Protein AF-A0AAV4FXN5-F1 (afdb_monomer_lite)

InterPro domains:
  IPR052728 Oxygen and lipid transport regulator [PTHR11161] (2-102)

Sequence (116 aa):
MLVIVLILGLQQYCGEGPQWASVQPHDKTKCEKYWWTNLLYINNLVSIDKMCLGQAWYMGADMQFYVISPLMIIPFYFKPLYGLASCSVLLVTHVVATGILSVHNKWRPSPVLAED

pLDDT: mean 80.46, std 12.28, range [38.59, 96.62]

Foldseek 3Di:
DVVLCCCLPCLVPDDDDPCSCVVHQVPPPLCVVCVVCLVVLNLLPPDCPSRSDVVSVVVSVVVVVVVCCCQLVVLCVVPVVRSVVSVVVVVVCVVVVVVVCCVVVVDDPDPVVVPD

Radius of gyration: 18.98 Å; chains: 1; bounding box: 43×34×44 Å

Structure (mmCIF, N/CA/C/O backbone):
data_AF-A0AAV4FXN5-F1
#
_entry.id   AF-A0AAV4FXN5-F1
#
loop_
_atom_site.group_PDB
_atom_site.id
_atom_site.type_symbol
_atom_site.label_atom_id
_atom_site.label_alt_id
_atom_site.label_comp_id
_atom_site.label_asym_id
_atom_site.label_entity_id
_atom_site.label_seq_id
_atom_site.pdbx_PDB_ins_code
_atom_site.Cartn_x
_atom_site.Cartn_y
_atom_site.Cartn_z
_atom_site.occupancy
_atom_site.B_iso_or_equiv
_atom_site.auth_seq_id
_atom_site.auth_comp_id
_atom_site.auth_asym_id
_atom_site.aut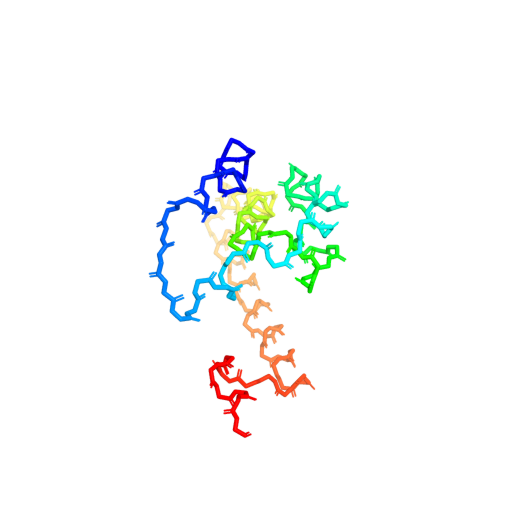h_atom_id
_atom_site.pdbx_PDB_model_num
ATOM 1 N N . MET A 1 1 ? 14.832 7.046 -0.741 1.00 60.16 1 MET A N 1
ATOM 2 C CA . MET A 1 1 ? 15.526 7.912 -1.726 1.00 60.16 1 MET A CA 1
ATOM 3 C C . MET A 1 1 ? 16.997 7.569 -1.859 1.00 60.16 1 MET A C 1
ATOM 5 O O . MET A 1 1 ? 17.383 7.148 -2.938 1.00 60.16 1 MET A O 1
ATOM 9 N N . LEU A 1 2 ? 17.783 7.645 -0.778 1.00 72.38 2 LEU A N 1
ATOM 10 C CA . LEU A 1 2 ? 19.201 7.257 -0.795 1.00 72.38 2 LEU A CA 1
ATOM 11 C C . LEU A 1 2 ? 19.377 5.822 -1.316 1.00 72.38 2 LEU A C 1
ATOM 13 O O . LEU A 1 2 ? 20.109 5.610 -2.268 1.00 72.38 2 LEU A O 1
ATOM 17 N N . VAL A 1 3 ? 18.572 4.882 -0.814 1.00 76.38 3 VAL A N 1
ATOM 18 C CA . VAL A 1 3 ? 18.542 3.482 -1.271 1.00 76.38 3 VAL A CA 1
ATOM 19 C C . VAL A 1 3 ? 18.220 3.334 -2.766 1.00 76.38 3 VAL A C 1
ATOM 21 O O . VAL A 1 3 ? 18.832 2.510 -3.423 1.00 76.38 3 VAL A O 1
ATOM 24 N N . ILE A 1 4 ? 17.323 4.145 -3.342 1.00 74.44 4 ILE A N 1
ATOM 25 C CA . ILE A 1 4 ? 16.974 4.050 -4.776 1.00 74.44 4 ILE A CA 1
ATOM 26 C C . ILE A 1 4 ? 18.163 4.480 -5.638 1.00 74.44 4 ILE A C 1
ATOM 28 O O . ILE A 1 4 ? 18.513 3.791 -6.588 1.00 74.44 4 ILE A O 1
ATOM 32 N N . VAL A 1 5 ? 18.812 5.591 -5.282 1.00 74.12 5 VAL A N 1
ATOM 33 C CA . VAL A 1 5 ? 20.007 6.083 -5.985 1.00 74.12 5 VAL A CA 1
ATOM 34 C C . VAL A 1 5 ? 21.155 5.081 -5.861 1.00 74.12 5 VAL A C 1
ATOM 36 O O . VAL A 1 5 ? 21.833 4.789 -6.842 1.00 74.12 5 VAL A O 1
ATOM 39 N N . LEU A 1 6 ? 21.332 4.516 -4.666 1.00 75.56 6 LEU A N 1
ATOM 40 C CA . LEU A 1 6 ? 22.364 3.528 -4.374 1.00 75.56 6 LEU A CA 1
ATOM 41 C C . LEU A 1 6 ? 22.126 2.243 -5.174 1.00 75.56 6 LEU A C 1
ATOM 43 O O . LEU A 1 6 ? 23.052 1.746 -5.796 1.00 75.56 6 LEU A O 1
ATOM 47 N N . ILE A 1 7 ? 20.885 1.761 -5.249 1.00 75.19 7 ILE A N 1
ATOM 48 C CA . ILE A 1 7 ? 20.520 0.581 -6.036 1.00 75.19 7 ILE A CA 1
ATOM 49 C C . ILE A 1 7 ? 20.708 0.844 -7.537 1.00 75.19 7 ILE A C 1
ATOM 51 O O . ILE A 1 7 ? 21.419 0.094 -8.193 1.00 75.19 7 ILE A O 1
ATOM 55 N N . LEU A 1 8 ? 20.176 1.934 -8.099 1.00 73.56 8 LEU A N 1
ATOM 56 C CA . LEU A 1 8 ? 20.350 2.234 -9.530 1.00 73.56 8 LEU A CA 1
ATOM 57 C C . LEU A 1 8 ? 21.828 2.417 -9.922 1.00 73.56 8 LEU A C 1
ATOM 59 O O . LEU A 1 8 ? 22.233 2.033 -11.023 1.00 73.56 8 LEU A O 1
ATOM 63 N N . GLY A 1 9 ? 22.630 3.001 -9.028 1.00 75.94 9 GLY A N 1
ATOM 64 C CA . GLY A 1 9 ? 24.048 3.271 -9.251 1.00 75.94 9 GLY A CA 1
ATOM 65 C C . GLY A 1 9 ? 24.961 2.061 -9.043 1.00 75.94 9 GLY A C 1
ATOM 66 O O . GLY A 1 9 ? 25.832 1.824 -9.872 1.00 75.94 9 GLY A O 1
ATOM 67 N N . LEU A 1 10 ? 24.773 1.289 -7.968 1.00 77.38 10 LEU A N 1
ATOM 68 C CA . LEU A 1 10 ? 25.661 0.177 -7.591 1.00 77.38 10 LEU A CA 1
ATOM 69 C C . LEU A 1 10 ? 25.208 -1.182 -8.115 1.00 77.38 10 LEU A C 1
ATOM 71 O O . LEU A 1 10 ? 26.053 -2.042 -8.342 1.00 77.38 10 LEU A O 1
ATOM 75 N N . GLN A 1 11 ? 23.914 -1.396 -8.368 1.00 73.56 11 GLN A N 1
ATOM 76 C CA . GLN A 1 11 ? 23.420 -2.708 -8.800 1.00 73.56 11 GLN A CA 1
ATOM 77 C C . GLN A 1 11 ? 23.975 -3.128 -10.166 1.00 73.56 11 GLN A C 1
ATOM 79 O O . GLN A 1 11 ? 24.034 -4.305 -10.462 1.00 73.56 11 GLN A O 1
ATOM 84 N N . GLN A 1 12 ? 24.448 -2.205 -10.999 1.00 71.31 12 GLN A N 1
ATOM 85 C CA . GLN A 1 12 ? 25.136 -2.552 -12.248 1.00 71.31 12 GLN A CA 1
ATOM 86 C C . GLN A 1 12 ? 26.555 -3.124 -12.032 1.00 71.31 12 GLN A C 1
ATOM 88 O O . GLN A 1 12 ? 27.082 -3.770 -12.932 1.00 71.31 12 GLN A O 1
ATOM 93 N N . TYR A 1 13 ? 27.140 -2.953 -10.839 1.00 76.06 13 TYR A N 1
ATOM 94 C CA . TYR A 1 13 ? 28.500 -3.391 -10.489 1.00 76.06 13 TYR A CA 1
ATOM 95 C C . TYR A 1 13 ? 28.547 -4.548 -9.473 1.00 76.06 13 TYR A C 1
ATOM 97 O O . TYR A 1 13 ? 29.613 -5.104 -9.234 1.00 76.06 13 TYR A O 1
ATOM 105 N N . CYS A 1 14 ? 27.422 -4.908 -8.845 1.00 75.06 14 CYS A N 1
ATOM 106 C CA . CYS A 1 14 ? 27.394 -5.814 -7.686 1.00 75.06 14 CYS A CA 1
ATOM 107 C C . CYS A 1 14 ? 27.094 -7.294 -7.993 1.00 75.06 14 CYS A C 1
ATOM 109 O O . CYS A 1 14 ? 26.739 -8.030 -7.074 1.00 75.06 14 CYS A O 1
ATOM 111 N N . GLY A 1 15 ? 27.223 -7.766 -9.234 1.00 73.38 15 GLY A N 1
ATOM 112 C CA . GLY A 1 15 ? 26.909 -9.165 -9.525 1.00 73.38 15 GLY A CA 1
ATOM 113 C C . GLY A 1 15 ? 27.182 -9.606 -10.953 1.00 73.38 15 GLY A C 1
ATOM 114 O O . GLY A 1 15 ? 27.261 -8.800 -11.876 1.00 73.38 15 GLY A O 1
ATOM 115 N N . GLU A 1 16 ? 27.309 -10.919 -11.107 1.00 74.31 16 GLU A N 1
ATOM 116 C CA . GLU A 1 16 ? 27.455 -11.627 -12.374 1.00 74.31 16 GLU A CA 1
ATOM 117 C C . GLU A 1 16 ? 26.604 -12.901 -12.278 1.00 74.31 16 GLU A C 1
ATOM 119 O O . GLU A 1 16 ? 26.650 -13.616 -11.276 1.00 74.31 16 GLU A O 1
ATOM 124 N N . GLY A 1 17 ? 25.766 -13.174 -13.279 1.00 81.12 17 GLY A N 1
ATOM 125 C CA . GLY A 1 17 ? 24.903 -14.355 -13.280 1.00 81.12 17 GLY A CA 1
ATOM 126 C C . GLY A 1 17 ? 23.911 -14.383 -14.447 1.00 81.12 17 GLY A C 1
ATOM 127 O O . GLY A 1 17 ? 23.620 -13.341 -15.032 1.00 81.12 17 GLY A O 1
ATOM 128 N N . PRO A 1 18 ? 23.346 -15.555 -14.785 1.00 80.75 18 PRO A N 1
ATOM 129 C CA . PRO A 1 18 ? 22.441 -15.713 -15.930 1.00 80.75 18 PRO A CA 1
ATOM 130 C C . PRO A 1 18 ? 21.119 -14.942 -15.776 1.00 80.75 18 PRO A C 1
ATOM 132 O O . PRO A 1 18 ? 20.547 -14.503 -16.766 1.00 80.75 18 PRO A O 1
ATOM 135 N N . GLN A 1 19 ? 20.663 -14.720 -14.538 1.00 75.94 19 GLN A N 1
ATOM 136 C CA . GLN A 1 19 ? 19.521 -13.851 -14.212 1.00 75.94 19 GLN A CA 1
ATOM 137 C C . GLN A 1 19 ? 19.938 -12.398 -13.920 1.00 75.94 19 GLN A C 1
ATOM 139 O O . GLN A 1 19 ? 19.108 -11.553 -13.611 1.00 75.94 19 GLN A O 1
ATOM 144 N N . TRP A 1 20 ? 21.225 -12.052 -14.000 1.00 73.88 20 TRP A N 1
ATOM 145 C CA . TRP A 1 20 ? 21.660 -10.691 -13.676 1.00 73.88 20 TRP A CA 1
ATOM 146 C C . TRP A 1 20 ? 21.119 -9.659 -14.669 1.00 73.88 20 TRP A C 1
ATOM 148 O O . TRP A 1 20 ? 20.773 -8.549 -14.276 1.00 73.88 20 TRP A O 1
ATOM 158 N N . ALA A 1 21 ? 20.958 -10.049 -15.936 1.00 70.62 21 ALA A N 1
ATOM 159 C CA . ALA A 1 21 ? 20.355 -9.206 -16.964 1.00 70.62 21 ALA A CA 1
ATOM 160 C C . ALA A 1 21 ? 18.860 -8.920 -16.718 1.00 70.62 21 ALA A C 1
ATOM 162 O O . ALA A 1 21 ? 18.405 -7.830 -17.048 1.00 70.62 21 ALA A O 1
ATOM 163 N N . SER A 1 22 ? 18.112 -9.854 -16.115 1.00 67.62 22 SER A N 1
ATOM 164 C CA . SER A 1 22 ? 16.696 -9.661 -15.759 1.00 67.62 22 SER A CA 1
ATOM 165 C C 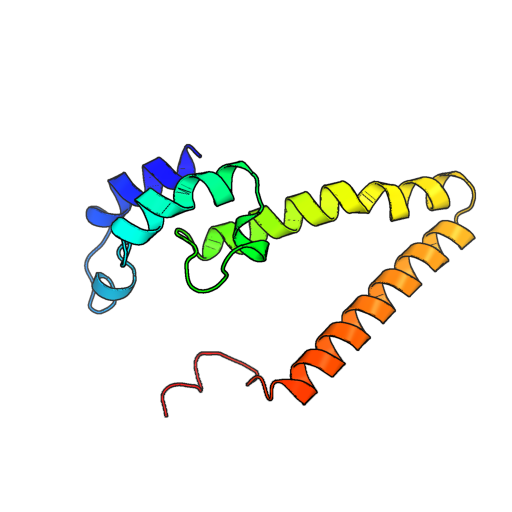. SER A 1 22 ? 16.515 -8.903 -14.439 1.00 67.62 22 SER A C 1
ATOM 167 O O . SER A 1 22 ? 15.493 -8.248 -14.237 1.00 67.62 22 SER A O 1
ATOM 169 N N . VAL A 1 23 ? 17.508 -8.971 -13.545 1.00 66.69 23 VAL A N 1
ATOM 170 C CA . VAL A 1 23 ? 17.508 -8.281 -12.246 1.00 66.69 23 VAL A CA 1
ATOM 171 C C . VAL A 1 23 ? 18.034 -6.851 -12.351 1.00 66.69 23 VAL A C 1
ATOM 173 O O . VAL A 1 23 ? 17.586 -6.000 -11.581 1.00 66.69 23 VAL A O 1
ATOM 176 N N . GLN A 1 24 ? 18.957 -6.554 -13.279 1.00 63.19 24 GLN A N 1
ATOM 177 C CA . GLN A 1 24 ? 19.385 -5.182 -13.582 1.00 63.19 24 GLN A CA 1
ATOM 178 C C . GLN A 1 24 ? 18.164 -4.283 -13.809 1.00 63.19 24 GLN A C 1
ATOM 180 O O . GLN A 1 24 ? 17.148 -4.782 -14.284 1.00 63.19 24 GLN A O 1
ATOM 185 N N . PRO A 1 25 ? 18.224 -2.980 -13.458 1.00 60.88 25 PRO A N 1
ATOM 186 C CA . PRO A 1 25 ? 17.092 -2.074 -13.611 1.00 60.88 25 PRO A CA 1
ATOM 187 C C . PRO A 1 25 ? 16.661 -2.065 -15.078 1.00 60.88 25 PRO A C 1
ATOM 189 O O . PRO A 1 25 ? 17.229 -1.352 -15.906 1.00 60.88 25 PRO A O 1
ATOM 192 N N . HIS A 1 26 ? 15.669 -2.902 -15.378 1.00 53.53 26 HIS A N 1
ATOM 193 C CA . HIS A 1 26 ? 15.333 -3.328 -16.731 1.00 53.53 26 HIS A CA 1
ATOM 194 C C . HIS A 1 26 ? 14.793 -2.155 -17.559 1.00 53.53 26 HIS A C 1
ATOM 196 O O . HIS A 1 26 ? 14.763 -2.212 -18.782 1.00 53.53 26 HIS A O 1
ATOM 202 N N . ASP A 1 27 ? 14.439 -1.058 -16.879 1.00 61.81 27 ASP A N 1
ATOM 203 C CA . ASP A 1 27 ? 13.852 0.139 -17.447 1.00 61.81 27 ASP A CA 1
ATOM 204 C C . ASP A 1 27 ? 14.364 1.414 -16.751 1.00 61.81 27 ASP A C 1
ATOM 206 O O . ASP A 1 27 ? 13.623 2.088 -16.022 1.00 61.81 27 ASP A O 1
ATOM 210 N N . LYS A 1 28 ? 15.620 1.812 -17.011 1.00 67.56 28 LYS A N 1
ATOM 211 C CA . LYS A 1 28 ? 16.114 3.167 -16.662 1.00 67.56 28 LYS A CA 1
ATOM 212 C C . LYS A 1 28 ? 15.095 4.250 -17.055 1.00 67.56 28 LYS A C 1
ATOM 214 O O . LYS A 1 28 ? 14.806 5.147 -16.271 1.00 67.56 28 LYS A O 1
ATOM 219 N N . THR A 1 29 ? 14.452 4.081 -18.210 1.00 71.06 29 THR A N 1
ATOM 220 C CA . THR A 1 29 ? 13.427 4.975 -18.764 1.00 71.06 29 THR A CA 1
ATOM 221 C C . THR A 1 29 ? 12.149 5.050 -17.917 1.00 71.06 29 THR A C 1
ATOM 223 O O . THR A 1 29 ? 11.575 6.128 -17.757 1.00 71.06 29 THR A O 1
ATOM 226 N N . LYS A 1 30 ? 11.682 3.932 -17.336 1.00 74.25 30 LYS A N 1
ATOM 227 C CA . LYS A 1 30 ? 10.539 3.961 -16.402 1.00 74.25 30 LYS A CA 1
ATOM 228 C C . LYS A 1 30 ? 10.945 4.636 -15.100 1.00 74.25 30 LYS A C 1
ATOM 230 O O . LYS A 1 30 ? 10.162 5.406 -14.545 1.00 74.25 30 LYS A O 1
ATOM 235 N N . CYS A 1 31 ? 12.171 4.401 -14.638 1.00 75.81 31 CYS A N 1
ATOM 236 C CA . CYS A 1 31 ? 12.637 5.014 -13.408 1.00 75.81 31 CYS A CA 1
ATOM 237 C C . CYS A 1 31 ? 12.804 6.533 -13.515 1.00 75.81 31 CYS A C 1
ATOM 239 O O . CYS A 1 31 ? 12.339 7.251 -12.634 1.00 75.81 31 CYS A O 1
ATOM 241 N N . GLU A 1 32 ? 13.342 7.045 -14.621 1.00 76.69 32 GLU A N 1
ATOM 242 C CA . GLU A 1 32 ? 13.418 8.491 -14.880 1.00 76.69 32 GLU A CA 1
ATOM 243 C C . GLU A 1 32 ? 12.040 9.165 -14.908 1.00 76.69 32 GLU A C 1
ATOM 245 O O . GLU A 1 32 ? 11.897 10.316 -14.496 1.00 76.69 32 GLU A O 1
ATOM 250 N N . LYS A 1 33 ? 10.999 8.441 -15.331 1.00 81.12 33 LYS A N 1
ATOM 251 C CA . LYS A 1 33 ? 9.635 8.974 -15.416 1.00 81.12 33 LYS A CA 1
ATOM 252 C C . LYS A 1 33 ? 8.832 8.850 -14.115 1.00 81.12 33 LYS A C 1
ATOM 254 O O . LYS A 1 33 ? 7.983 9.700 -13.846 1.00 81.12 33 LYS A O 1
ATOM 259 N N . TYR A 1 34 ? 9.081 7.811 -13.317 1.00 79.69 34 TYR A N 1
ATOM 260 C CA . TYR A 1 34 ? 8.268 7.456 -12.145 1.00 79.69 34 TYR A CA 1
ATOM 261 C C . TYR A 1 34 ? 9.046 7.435 -10.816 1.00 79.69 34 TYR A C 1
ATOM 263 O O . TYR A 1 34 ? 8.512 6.998 -9.803 1.00 79.69 34 TYR A O 1
ATOM 271 N N . TRP A 1 35 ? 10.287 7.929 -10.745 1.00 80.56 35 TRP A N 1
ATOM 272 C CA . TRP A 1 35 ? 11.030 7.993 -9.472 1.00 80.56 35 TRP A CA 1
ATOM 273 C C . TRP A 1 35 ? 10.272 8.771 -8.382 1.00 80.56 35 TRP A C 1
ATOM 275 O O . TRP A 1 35 ? 10.281 8.376 -7.214 1.00 80.56 35 TRP A O 1
ATOM 285 N N . TRP A 1 36 ? 9.574 9.842 -8.772 1.00 82.38 36 TRP A N 1
ATOM 286 C CA . TRP A 1 36 ? 8.843 10.733 -7.872 1.00 82.38 36 TRP A CA 1
ATOM 287 C C . TRP A 1 36 ? 7.665 10.036 -7.175 1.00 82.38 36 TRP A C 1
ATOM 289 O O . TRP A 1 36 ? 7.334 10.386 -6.043 1.00 82.38 36 TRP A O 1
ATOM 299 N N . THR A 1 37 ? 7.066 9.000 -7.778 1.00 84.44 37 THR A N 1
ATOM 300 C CA . THR A 1 37 ? 5.951 8.272 -7.147 1.00 84.44 37 THR A CA 1
ATOM 301 C C . THR A 1 37 ? 6.406 7.498 -5.913 1.00 84.44 37 THR A C 1
ATOM 303 O O . THR A 1 37 ? 5.624 7.323 -4.983 1.00 84.44 37 THR A O 1
ATOM 306 N N . ASN A 1 38 ? 7.675 7.073 -5.867 1.00 81.69 38 ASN A N 1
ATOM 307 C CA . ASN A 1 38 ? 8.271 6.464 -4.674 1.00 81.69 38 ASN A CA 1
ATOM 308 C C . ASN A 1 38 ? 8.569 7.498 -3.576 1.00 81.69 38 ASN A C 1
ATOM 310 O O . ASN A 1 38 ? 8.641 7.127 -2.411 1.00 81.69 38 ASN A O 1
ATOM 314 N N . LEU A 1 39 ? 8.752 8.782 -3.918 1.00 82.12 39 LEU A N 1
ATOM 315 C CA . LEU A 1 39 ? 8.952 9.857 -2.932 1.00 82.12 39 LEU A CA 1
ATOM 316 C C . LEU A 1 39 ? 7.655 10.202 -2.215 1.00 82.12 39 LEU A C 1
ATOM 318 O O . LEU A 1 39 ? 7.648 10.407 -1.006 1.00 82.12 39 LEU A O 1
ATOM 322 N N . LEU A 1 40 ? 6.563 10.226 -2.970 1.00 85.06 40 LEU A N 1
ATOM 323 C CA . LEU A 1 40 ? 5.228 10.465 -2.440 1.00 85.06 40 LEU A CA 1
ATOM 324 C C . LEU A 1 40 ? 4.569 9.197 -1.872 1.00 85.06 40 LEU A C 1
ATOM 326 O O . LEU A 1 40 ? 3.442 9.282 -1.402 1.00 85.06 40 LEU A O 1
ATOM 330 N N . TYR A 1 41 ? 5.237 8.034 -1.913 1.00 86.50 41 TYR A N 1
ATOM 331 C CA . TYR A 1 41 ? 4.698 6.739 -1.461 1.00 86.50 41 TYR A CA 1
ATOM 332 C C . TYR A 1 41 ? 3.379 6.317 -2.149 1.00 86.50 41 TYR A C 1
ATOM 334 O O . TYR A 1 41 ? 2.574 5.566 -1.601 1.00 86.50 41 TYR A O 1
ATOM 342 N N . ILE A 1 42 ? 3.167 6.770 -3.389 1.00 86.69 42 ILE A N 1
ATOM 343 C CA . ILE A 1 42 ? 1.986 6.455 -4.221 1.00 86.69 42 ILE A CA 1
ATOM 344 C C . ILE A 1 42 ? 2.318 5.528 -5.395 1.00 86.69 42 ILE A C 1
ATOM 346 O O . ILE A 1 42 ? 1.518 5.349 -6.312 1.00 86.69 42 ILE A O 1
ATOM 350 N N . ASN A 1 43 ? 3.508 4.935 -5.392 1.00 84.69 43 ASN A N 1
ATOM 351 C CA . ASN A 1 43 ? 3.976 4.026 -6.435 1.00 84.69 43 ASN A CA 1
ATOM 352 C C . ASN A 1 43 ? 3.055 2.809 -6.634 1.00 84.69 43 ASN A C 1
ATOM 354 O O . ASN A 1 43 ? 2.920 2.340 -7.758 1.00 84.69 43 ASN A O 1
ATOM 358 N N . ASN A 1 44 ? 2.384 2.354 -5.573 1.00 84.50 44 ASN A N 1
ATOM 359 C CA . ASN A 1 44 ? 1.399 1.270 -5.617 1.00 84.50 44 ASN A CA 1
ATOM 360 C C . ASN A 1 44 ? 0.089 1.683 -6.331 1.00 84.50 44 ASN A C 1
ATOM 362 O O . ASN A 1 44 ? -0.508 0.896 -7.053 1.00 84.50 44 ASN A O 1
ATOM 366 N N . LEU A 1 45 ? -0.330 2.946 -6.199 1.00 81.44 45 LEU A N 1
ATOM 367 C CA . LEU A 1 45 ? -1.628 3.421 -6.697 1.00 81.44 45 LEU A CA 1
ATOM 368 C C . LEU A 1 45 ? -1.597 3.860 -8.165 1.00 81.44 45 LEU A C 1
ATOM 370 O O . LEU A 1 45 ? -2.601 3.759 -8.863 1.00 81.44 45 LEU A O 1
ATOM 374 N N . VAL A 1 46 ? -0.463 4.386 -8.635 1.00 77.19 46 VAL A N 1
ATOM 375 C CA . VAL A 1 46 ? -0.383 5.012 -9.964 1.00 77.19 46 VAL A CA 1
ATOM 376 C C . VAL A 1 46 ? -0.196 3.980 -11.076 1.00 77.19 46 VAL A C 1
ATOM 378 O O . VAL A 1 46 ? -0.833 4.087 -12.122 1.00 77.19 46 VAL A O 1
ATOM 381 N N . SER A 1 47 ? 0.707 3.012 -10.909 1.00 65.62 47 SER A N 1
ATOM 382 C CA . SER A 1 47 ? 0.980 1.976 -11.916 1.00 65.62 47 SER A CA 1
ATOM 383 C C . SER A 1 47 ? 1.846 0.866 -11.322 1.00 65.62 47 SER A C 1
ATOM 385 O O . SER A 1 47 ? 3.070 0.999 -11.280 1.00 65.62 47 SER A O 1
ATOM 387 N N . ILE A 1 48 ? 1.220 -0.247 -10.935 1.00 70.12 48 ILE A N 1
ATOM 388 C CA . ILE A 1 48 ? 1.916 -1.451 -10.455 1.00 70.12 48 ILE A CA 1
ATOM 389 C C . ILE A 1 48 ? 2.894 -1.951 -11.538 1.00 70.12 48 ILE A C 1
ATOM 391 O O . ILE A 1 48 ? 4.062 -2.172 -11.259 1.00 70.12 48 ILE A O 1
ATOM 395 N N . ASP A 1 49 ? 2.502 -1.975 -12.812 1.00 69.25 49 ASP A N 1
ATOM 396 C CA . ASP A 1 49 ? 3.363 -2.500 -13.893 1.00 69.25 49 ASP A CA 1
ATOM 397 C C . ASP A 1 49 ? 4.499 -1.555 -14.335 1.00 69.25 49 ASP A C 1
ATOM 399 O O . ASP A 1 49 ? 5.371 -1.928 -15.127 1.00 69.25 49 ASP A O 1
ATOM 403 N N . LYS A 1 50 ? 4.491 -0.297 -13.871 1.00 70.12 50 LYS A N 1
ATOM 404 C CA . LYS A 1 50 ? 5.479 0.731 -14.261 1.00 70.12 50 LYS A CA 1
ATOM 405 C C . LYS A 1 50 ? 6.319 1.227 -13.087 1.00 70.12 50 LYS A C 1
ATOM 407 O O . LYS A 1 50 ? 6.990 2.254 -13.208 1.00 70.12 50 LYS A O 1
ATOM 412 N N . MET A 1 51 ? 6.288 0.520 -11.958 1.00 74.31 51 MET A N 1
ATOM 413 C CA . MET A 1 51 ? 7.076 0.886 -10.787 1.00 74.31 51 MET A CA 1
ATOM 414 C C . MET A 1 51 ? 8.577 0.703 -11.046 1.00 74.31 51 MET A C 1
ATOM 416 O O . MET A 1 51 ? 9.010 -0.316 -11.571 1.00 74.31 51 MET A O 1
ATOM 420 N N . CYS A 1 52 ? 9.378 1.704 -10.666 1.00 74.31 52 CYS A N 1
ATOM 421 C CA . CYS A 1 52 ? 10.835 1.644 -10.826 1.00 74.31 52 CYS A CA 1
ATOM 422 C C . CYS A 1 52 ? 11.483 0.550 -9.964 1.00 74.31 52 CYS A C 1
ATOM 424 O O . CYS A 1 52 ? 12.366 -0.166 -10.422 1.00 74.31 52 CYS A O 1
ATOM 426 N N . LEU A 1 53 ? 11.055 0.444 -8.703 1.00 75.31 53 LEU A N 1
ATOM 427 C CA . LEU A 1 53 ? 11.503 -0.589 -7.778 1.00 75.31 53 LEU A CA 1
ATOM 428 C C . LEU A 1 53 ? 10.287 -1.392 -7.332 1.00 75.31 53 LEU A C 1
ATOM 430 O O . LEU A 1 53 ? 9.454 -0.874 -6.588 1.00 75.31 53 LEU A O 1
ATOM 434 N N . GLY A 1 54 ? 10.236 -2.667 -7.720 1.00 74.94 54 GLY A N 1
ATOM 435 C CA . GLY A 1 54 ? 9.219 -3.603 -7.234 1.00 74.94 54 GLY A CA 1
ATOM 436 C C . GLY A 1 54 ? 9.226 -3.723 -5.709 1.00 74.94 54 GLY A C 1
ATOM 437 O O . GLY A 1 54 ? 8.185 -3.745 -5.071 1.00 74.94 54 GLY A O 1
ATOM 438 N N . GLN A 1 55 ? 10.405 -3.685 -5.086 1.00 74.38 55 GLN A N 1
ATOM 439 C CA . GLN A 1 55 ? 10.510 -3.720 -3.626 1.00 74.38 55 GLN A CA 1
ATOM 440 C C . GLN A 1 55 ? 9.919 -2.468 -2.963 1.00 74.38 55 GLN A C 1
ATOM 442 O O . GLN A 1 55 ? 9.408 -2.551 -1.857 1.00 74.38 55 GLN A O 1
ATOM 447 N N . ALA A 1 56 ? 9.908 -1.305 -3.620 1.00 82.12 56 ALA A N 1
ATOM 448 C CA . ALA A 1 56 ? 9.349 -0.094 -3.017 1.00 82.12 56 ALA A CA 1
ATOM 449 C C . ALA A 1 56 ? 7.815 -0.148 -2.876 1.00 82.12 56 ALA A C 1
ATOM 451 O O . ALA A 1 56 ? 7.235 0.716 -2.218 1.00 82.12 56 ALA A O 1
ATOM 452 N N . TRP A 1 57 ? 7.138 -1.141 -3.469 1.00 84.31 57 TRP A N 1
ATOM 453 C CA . TRP A 1 57 ? 5.689 -1.316 -3.326 1.00 84.31 57 TRP A CA 1
ATOM 454 C C . TRP A 1 57 ? 5.262 -1.467 -1.858 1.00 84.31 57 TRP A C 1
ATOM 456 O O . TRP A 1 57 ? 4.259 -0.867 -1.467 1.00 84.31 57 TRP A O 1
ATOM 466 N N . TYR A 1 58 ? 6.041 -2.195 -1.038 1.00 84.38 58 TYR A N 1
ATOM 467 C CA . TYR A 1 58 ? 5.669 -2.441 0.360 1.00 84.38 58 TYR A CA 1
ATOM 468 C C . TYR A 1 58 ? 5.845 -1.167 1.188 1.00 84.38 58 TYR A C 1
ATOM 470 O O . TYR A 1 58 ? 4.981 -0.837 1.985 1.00 84.38 58 TYR A O 1
ATOM 478 N N . MET A 1 59 ? 6.899 -0.383 0.925 1.00 86.38 59 MET A N 1
ATOM 479 C CA . MET A 1 59 ? 7.104 0.897 1.610 1.00 86.38 59 MET A CA 1
ATOM 480 C C . MET A 1 59 ? 5.970 1.887 1.324 1.00 86.38 59 MET A C 1
ATOM 482 O O . MET A 1 59 ? 5.550 2.620 2.215 1.00 86.38 59 MET A O 1
ATOM 486 N N . GLY A 1 60 ? 5.457 1.903 0.088 1.00 88.19 60 GLY A N 1
ATOM 487 C CA . GLY A 1 60 ? 4.266 2.679 -0.260 1.00 88.19 60 GLY A CA 1
ATOM 488 C C . GLY A 1 60 ? 3.032 2.243 0.535 1.00 88.19 60 GLY A C 1
ATOM 489 O O . GLY A 1 60 ? 2.313 3.084 1.072 1.00 88.19 60 GLY A O 1
ATOM 490 N N . ALA A 1 61 ? 2.815 0.931 0.653 1.00 89.25 61 ALA A N 1
ATOM 491 C CA . ALA A 1 61 ? 1.708 0.367 1.424 1.00 89.25 61 ALA A CA 1
ATOM 492 C C . ALA A 1 61 ? 1.819 0.674 2.931 1.00 89.25 61 ALA A C 1
ATOM 494 O O . ALA A 1 61 ? 0.832 1.073 3.547 1.00 89.25 61 ALA A O 1
ATOM 495 N N . ASP A 1 62 ? 3.015 0.577 3.514 1.00 91.25 62 ASP A N 1
ATOM 496 C CA . ASP A 1 62 ? 3.244 0.841 4.940 1.00 91.25 62 ASP A CA 1
ATOM 497 C C . ASP A 1 62 ? 2.881 2.280 5.325 1.00 91.25 62 ASP A C 1
ATOM 499 O O . ASP A 1 62 ? 2.240 2.512 6.352 1.00 91.25 62 ASP A O 1
ATOM 503 N N . MET A 1 63 ? 3.214 3.258 4.478 1.00 91.06 63 MET A N 1
ATOM 504 C CA . MET A 1 63 ? 2.848 4.657 4.727 1.00 91.06 63 MET A CA 1
ATOM 505 C C . MET A 1 63 ? 1.333 4.870 4.668 1.00 91.06 63 MET A C 1
ATOM 507 O O . MET A 1 63 ? 0.787 5.650 5.449 1.00 91.06 63 MET A O 1
ATOM 511 N N . GLN A 1 64 ? 0.628 4.148 3.795 1.00 90.75 64 GLN A N 1
ATOM 512 C CA . GLN A 1 64 ? -0.835 4.193 3.735 1.00 90.75 64 GLN A CA 1
ATOM 513 C C . GLN A 1 64 ? -1.455 3.590 4.998 1.00 90.75 64 GLN A C 1
ATOM 515 O O . GLN A 1 64 ? -2.362 4.186 5.580 1.00 90.75 64 GLN A O 1
ATOM 520 N N . PHE A 1 65 ? -0.931 2.461 5.481 1.00 90.19 65 PHE A N 1
ATOM 521 C CA . PHE A 1 65 ? -1.370 1.888 6.753 1.00 90.19 65 PHE A CA 1
ATOM 522 C C . PHE A 1 65 ? -1.061 2.797 7.940 1.00 90.19 65 PHE A C 1
ATOM 524 O O . PHE A 1 65 ? -1.885 2.906 8.847 1.00 90.19 65 PHE A O 1
ATOM 531 N N . TYR A 1 66 ? 0.060 3.518 7.915 1.00 92.12 66 TYR A N 1
ATOM 532 C CA . TYR A 1 66 ? 0.366 4.519 8.931 1.00 92.12 66 TYR A CA 1
ATOM 533 C C . TYR A 1 66 ? -0.678 5.644 8.954 1.00 92.12 66 TYR A C 1
ATOM 535 O O . TYR A 1 66 ? -1.159 6.012 10.025 1.00 92.12 66 TYR A O 1
ATOM 543 N N . VAL A 1 67 ? -1.102 6.131 7.784 1.00 91.56 67 VAL A N 1
ATOM 544 C CA . VAL A 1 67 ? -2.168 7.142 7.661 1.00 91.56 67 VAL A CA 1
ATOM 545 C C . VAL A 1 67 ? -3.534 6.603 8.106 1.00 91.56 67 VAL A C 1
ATOM 547 O O . VAL A 1 67 ? -4.317 7.350 8.687 1.00 91.56 67 VAL A O 1
ATOM 550 N N . ILE A 1 68 ? -3.823 5.31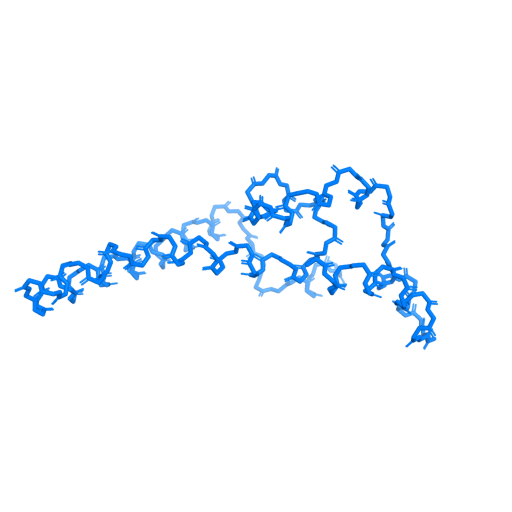9 7.876 1.00 90.38 68 ILE A N 1
ATOM 551 C CA . ILE A 1 68 ? -5.070 4.658 8.306 1.00 90.38 68 ILE A CA 1
ATOM 552 C C . ILE A 1 68 ? -5.053 4.328 9.809 1.00 90.38 68 ILE A C 1
ATOM 554 O O . ILE A 1 68 ? -6.110 4.268 10.437 1.00 90.38 68 ILE A O 1
ATOM 558 N N . SER A 1 69 ? -3.875 4.172 10.420 1.00 92.12 69 SER A N 1
ATOM 559 C CA . SER A 1 69 ? -3.715 3.757 11.822 1.00 92.12 69 SER A CA 1
ATOM 560 C C . SER A 1 69 ? -4.513 4.564 12.866 1.00 92.12 69 SER A C 1
ATOM 562 O O . SER A 1 69 ? -5.023 3.942 13.806 1.00 92.12 69 SER A O 1
ATOM 564 N N . PRO A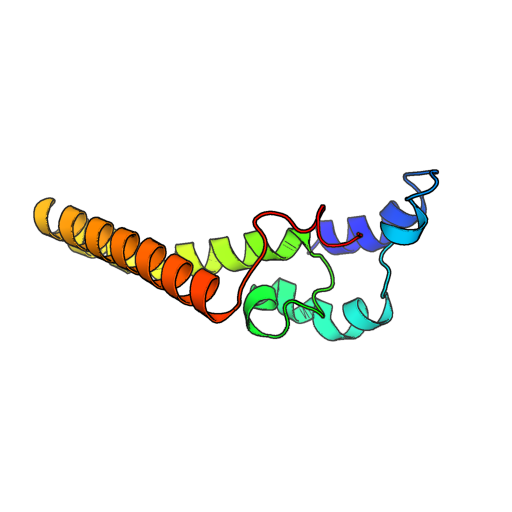 1 70 ? -4.743 5.892 12.739 1.00 90.38 70 PRO A N 1
ATOM 565 C CA . PRO A 1 70 ? -5.562 6.634 13.696 1.00 90.38 70 PRO A CA 1
ATOM 566 C C . PRO A 1 70 ? -7.008 6.127 13.761 1.00 90.38 70 PRO A C 1
ATOM 568 O O . PRO A 1 70 ? -7.624 6.198 14.822 1.00 90.38 70 PRO A O 1
ATOM 571 N N . LEU A 1 71 ? -7.538 5.545 12.677 1.00 87.62 71 LEU A N 1
ATOM 572 C CA . LEU A 1 71 ? -8.873 4.928 12.660 1.00 87.62 71 LEU A CA 1
ATOM 573 C C . LEU A 1 71 ? -8.962 3.684 13.558 1.00 87.62 71 LEU A C 1
ATOM 575 O O . LEU A 1 71 ? -10.053 3.299 13.976 1.00 87.62 71 LEU A O 1
ATOM 579 N N . MET A 1 72 ? -7.826 3.068 13.887 1.00 87.62 72 MET A N 1
ATOM 580 C CA . MET A 1 72 ? -7.746 1.979 14.863 1.00 87.62 72 MET A CA 1
ATOM 581 C C . MET A 1 72 ? -7.465 2.516 16.269 1.00 87.62 72 MET A C 1
ATOM 583 O O . MET A 1 72 ? -8.099 2.093 17.234 1.00 87.62 72 MET A O 1
ATOM 587 N N . ILE A 1 73 ? -6.543 3.476 16.386 1.00 90.06 73 ILE A N 1
ATOM 588 C CA . ILE A 1 73 ? -6.041 3.967 17.678 1.00 90.06 73 ILE A CA 1
ATOM 589 C C . ILE A 1 73 ? -7.070 4.857 18.393 1.00 90.06 73 ILE A C 1
ATOM 591 O O . ILE A 1 73 ? -7.264 4.720 19.602 1.00 90.06 73 ILE A O 1
ATOM 595 N N . ILE A 1 74 ? -7.766 5.743 17.673 1.00 91.56 74 ILE A N 1
ATOM 596 C CA . ILE A 1 74 ? -8.721 6.688 18.275 1.00 91.56 74 ILE A CA 1
ATOM 597 C C . ILE A 1 74 ? -9.898 5.951 18.947 1.00 91.56 74 ILE A C 1
ATOM 599 O O . ILE A 1 74 ? -10.164 6.226 20.118 1.00 91.56 74 ILE A O 1
ATOM 603 N N . PRO A 1 75 ? -10.583 4.976 18.309 1.00 88.69 75 PRO A N 1
ATOM 604 C CA . PRO A 1 75 ? -11.651 4.221 18.972 1.00 88.69 75 PRO A CA 1
ATOM 605 C C . PRO A 1 75 ? -11.153 3.399 20.165 1.00 88.69 75 PRO A C 1
ATOM 607 O O . PRO A 1 75 ? -11.861 3.280 21.167 1.00 88.69 75 PRO A O 1
ATOM 610 N N . PHE A 1 76 ? -9.929 2.869 20.070 1.00 90.56 76 PHE A N 1
ATOM 611 C CA . PHE A 1 76 ? -9.295 2.099 21.138 1.00 90.56 76 PHE A CA 1
ATOM 612 C C . PHE A 1 76 ? -9.058 2.948 22.394 1.00 90.56 76 PHE A C 1
ATOM 614 O O . PHE A 1 76 ? -9.248 2.456 23.506 1.00 90.56 76 PHE A O 1
ATOM 621 N N . TYR A 1 77 ? -8.723 4.233 22.222 1.00 91.94 77 TYR A N 1
ATOM 622 C CA . TYR A 1 77 ? -8.554 5.179 23.327 1.00 91.94 77 TYR A CA 1
ATOM 623 C C . TYR A 1 77 ? -9.855 5.422 24.111 1.00 91.94 77 TYR A C 1
ATOM 625 O O . TYR A 1 77 ? -9.827 5.516 25.336 1.00 91.94 77 TYR A O 1
ATOM 633 N N . PHE A 1 78 ? -11.010 5.485 23.436 1.00 90.62 78 PHE A N 1
ATOM 634 C CA . PHE A 1 78 ? -12.289 5.733 24.112 1.00 90.62 78 PHE A CA 1
ATOM 635 C C . PHE A 1 78 ? -12.828 4.500 24.843 1.00 90.62 78 PHE A C 1
ATOM 637 O O . PHE A 1 78 ? -13.229 4.597 26.007 1.00 90.62 78 PHE A O 1
ATOM 644 N N . LYS A 1 79 ? -12.876 3.341 24.171 1.00 92.75 79 LYS A N 1
ATOM 645 C CA . LYS A 1 79 ? -13.240 2.054 24.787 1.00 92.75 79 LYS A CA 1
ATOM 646 C C . LYS A 1 79 ? -12.535 0.900 24.068 1.00 92.75 79 LYS A C 1
ATOM 648 O O . LYS A 1 79 ? -12.589 0.837 22.838 1.00 92.75 79 LYS A O 1
ATOM 653 N N . PRO A 1 80 ? -12.033 -0.109 24.806 1.00 90.00 80 PRO A N 1
ATOM 654 C CA . PRO A 1 80 ? -11.385 -1.271 24.196 1.00 90.00 80 PRO A CA 1
ATOM 655 C C . PRO A 1 80 ? -12.326 -2.053 23.265 1.00 90.00 80 PRO A C 1
ATOM 657 O O . PRO A 1 80 ? -11.878 -2.604 22.265 1.00 90.00 80 PRO A O 1
ATOM 660 N N . LEU A 1 81 ? -13.639 -2.048 23.537 1.00 92.75 81 LEU A N 1
ATOM 661 C CA . LEU A 1 81 ? -14.637 -2.708 22.690 1.00 92.75 81 LEU A CA 1
ATOM 662 C C . LEU A 1 81 ? -14.754 -2.061 21.299 1.00 92.75 81 LEU A C 1
ATOM 664 O O . LEU A 1 81 ? -14.840 -2.776 20.306 1.00 92.75 81 LEU A O 1
ATOM 668 N N . TYR A 1 82 ? -14.723 -0.725 21.213 1.00 92.50 82 TYR A N 1
ATOM 669 C CA . TYR A 1 82 ? -14.775 -0.020 19.926 1.00 92.50 82 TYR A CA 1
ATOM 670 C C . TYR A 1 82 ? -13.484 -0.199 19.133 1.00 92.50 82 TYR A C 1
ATOM 672 O O . TYR A 1 82 ? -13.531 -0.361 17.916 1.00 92.50 82 TYR A O 1
ATOM 680 N N . GLY A 1 83 ? -12.339 -0.233 19.819 1.00 90.88 83 GLY A N 1
ATOM 681 C CA . GLY A 1 83 ? -11.069 -0.594 19.200 1.00 90.88 83 GLY A CA 1
ATOM 682 C C . GLY A 1 83 ? -11.092 -2.010 18.615 1.00 90.88 83 GLY A C 1
ATOM 683 O O . GLY A 1 83 ? -10.761 -2.195 17.448 1.00 90.88 83 GLY A O 1
ATOM 684 N N . LEU A 1 84 ? -11.569 -2.997 19.384 1.00 92.44 84 LEU A N 1
ATOM 685 C CA . LEU A 1 84 ? -11.696 -4.380 18.914 1.00 92.44 84 LEU A CA 1
ATOM 686 C C . LEU A 1 84 ? -12.650 -4.496 17.715 1.00 92.44 84 LEU A C 1
ATOM 688 O O . LEU A 1 84 ? -12.338 -5.199 16.756 1.00 92.44 84 LEU A O 1
ATOM 692 N N . ALA A 1 85 ? -13.778 -3.780 17.751 1.00 93.81 85 ALA A N 1
ATOM 693 C CA . ALA A 1 85 ? -14.727 -3.729 16.643 1.00 93.81 85 ALA A CA 1
ATOM 694 C C . ALA A 1 85 ? -14.123 -3.085 15.381 1.00 93.81 85 ALA A C 1
ATOM 696 O O . ALA A 1 85 ? -14.305 -3.604 14.285 1.00 93.81 85 ALA A O 1
ATOM 697 N N . SER A 1 86 ? -13.365 -1.992 15.518 1.00 92.81 86 SER A N 1
ATOM 698 C CA . SER A 1 86 ? -12.671 -1.355 14.387 1.00 92.81 86 SER A CA 1
ATOM 699 C C . SER A 1 86 ? -11.661 -2.315 13.742 1.00 92.81 86 SER A C 1
ATOM 701 O O . SER A 1 86 ? -11.686 -2.534 12.529 1.00 92.81 86 SER A O 1
ATOM 703 N N . CYS A 1 87 ? -10.834 -2.979 14.557 1.00 91.94 87 CYS A N 1
ATOM 704 C CA . CYS A 1 87 ? -9.859 -3.958 14.078 1.00 91.94 87 CYS A CA 1
ATOM 705 C C . CYS A 1 87 ? -10.519 -5.150 13.370 1.00 91.94 87 CYS A C 1
ATOM 707 O O . CYS A 1 87 ? -10.041 -5.573 12.316 1.00 91.94 87 CYS A O 1
ATOM 709 N N . SER A 1 88 ? -11.606 -5.697 13.928 1.00 93.75 88 SER A N 1
ATOM 710 C CA . SER A 1 88 ? -12.290 -6.852 13.338 1.00 93.75 88 SER A CA 1
ATOM 711 C C . SER A 1 88 ? -12.948 -6.501 12.005 1.00 93.75 88 SER A C 1
ATOM 713 O O . SER A 1 88 ? -12.815 -7.261 11.047 1.00 93.75 88 SER A O 1
ATOM 715 N N . VAL A 1 89 ? -13.580 -5.328 11.901 1.00 94.50 89 VAL A N 1
ATOM 716 C CA . VAL A 1 89 ? -14.183 -4.844 10.651 1.00 94.50 89 VAL A CA 1
ATOM 717 C C . VAL A 1 89 ? -13.125 -4.659 9.567 1.00 94.50 89 VAL A C 1
ATOM 719 O O . VAL A 1 89 ? -13.331 -5.118 8.442 1.00 94.50 89 VAL A O 1
ATOM 722 N N . LEU A 1 90 ? -11.982 -4.043 9.884 1.00 91.94 90 LEU A N 1
ATOM 723 C CA . LEU A 1 90 ? -10.892 -3.865 8.919 1.00 91.94 90 LEU A CA 1
ATOM 724 C C . LEU A 1 90 ? -10.324 -5.209 8.442 1.00 91.94 90 LEU A C 1
ATOM 726 O O . LEU A 1 90 ? -10.145 -5.400 7.239 1.00 91.94 90 LEU A O 1
ATOM 730 N N . LEU A 1 91 ? -10.109 -6.160 9.358 1.00 93.12 91 LEU A N 1
ATOM 731 C CA . LEU A 1 91 ? -9.637 -7.508 9.021 1.00 93.12 91 LEU A CA 1
ATOM 732 C C . LEU A 1 91 ? -10.614 -8.249 8.107 1.00 93.12 91 LEU A C 1
ATOM 734 O O . LEU A 1 91 ? -10.213 -8.757 7.060 1.00 93.12 91 LEU A O 1
ATOM 738 N N . VAL A 1 92 ? -11.896 -8.288 8.476 1.00 96.56 92 VAL A N 1
ATOM 739 C CA . VAL A 1 92 ? -12.930 -8.963 7.680 1.00 96.56 92 VAL A CA 1
ATOM 740 C C . VAL A 1 92 ? -13.046 -8.311 6.305 1.00 96.56 92 VAL A C 1
ATOM 742 O O . VAL A 1 92 ? -13.070 -9.015 5.300 1.00 96.56 92 VAL A O 1
ATOM 745 N N . THR A 1 93 ? -13.039 -6.978 6.241 1.00 94.81 93 THR A N 1
ATOM 746 C CA . THR A 1 93 ? -13.090 -6.244 4.968 1.00 94.81 93 THR A CA 1
ATOM 747 C C . THR A 1 93 ? -11.900 -6.595 4.080 1.00 94.81 93 THR A C 1
ATOM 749 O O . THR A 1 93 ? -12.086 -6.852 2.893 1.00 94.81 93 THR A O 1
ATOM 752 N N . HIS A 1 94 ? -10.689 -6.675 4.638 1.00 92.38 94 HIS A N 1
ATOM 753 C CA . HIS A 1 94 ? -9.495 -7.042 3.879 1.00 92.38 94 HIS A CA 1
ATOM 754 C C . HIS A 1 94 ? -9.563 -8.477 3.332 1.00 92.38 94 HIS A C 1
ATOM 756 O O . HIS A 1 94 ? -9.308 -8.698 2.145 1.00 92.38 94 HIS A O 1
ATOM 762 N N . VAL A 1 95 ? -9.958 -9.451 4.159 1.00 95.12 95 VAL A N 1
ATOM 763 C CA . VAL A 1 95 ? -10.090 -10.861 3.744 1.00 95.12 95 VAL A CA 1
ATOM 764 C C . VAL A 1 95 ? -11.168 -11.018 2.670 1.00 95.12 95 VAL A C 1
ATOM 766 O O . VAL A 1 95 ? -10.953 -11.687 1.661 1.00 95.12 95 VAL A O 1
ATOM 769 N N . VAL A 1 96 ? -12.319 -10.367 2.847 1.00 96.62 96 VAL A N 1
ATOM 770 C CA . VAL A 1 96 ? -13.424 -10.436 1.884 1.00 96.62 96 VAL A CA 1
ATOM 771 C C . VAL A 1 96 ? -13.040 -9.757 0.570 1.00 96.62 96 VAL A C 1
ATOM 773 O O . VAL A 1 96 ? -13.229 -10.346 -0.491 1.00 96.62 96 VAL A O 1
ATOM 776 N N . ALA A 1 97 ? -12.452 -8.559 0.615 1.00 93.69 97 ALA A N 1
ATOM 777 C CA . ALA A 1 97 ? -12.034 -7.840 -0.586 1.00 93.69 97 ALA A CA 1
ATOM 778 C C . ALA A 1 97 ? -10.976 -8.620 -1.383 1.00 93.69 97 ALA A C 1
ATOM 780 O O . ALA A 1 97 ? -11.116 -8.777 -2.595 1.00 93.69 97 ALA A O 1
ATOM 781 N N . THR A 1 98 ? -9.949 -9.156 -0.715 1.00 91.00 98 THR A N 1
ATOM 782 C CA . THR A 1 98 ? -8.910 -9.966 -1.378 1.00 91.00 98 THR A CA 1
ATOM 783 C C . THR A 1 98 ? -9.474 -11.274 -1.932 1.00 91.00 98 THR A C 1
ATOM 785 O O . THR A 1 98 ? -9.136 -11.649 -3.055 1.00 91.00 98 THR A O 1
ATOM 788 N N . GLY A 1 99 ? -10.394 -11.925 -1.214 1.00 92.62 99 GLY A N 1
ATOM 789 C CA . GLY A 1 99 ? -11.104 -13.110 -1.696 1.00 92.62 99 GLY A CA 1
ATOM 790 C C . GLY A 1 99 ? -11.939 -12.835 -2.950 1.00 92.62 99 GLY A C 1
ATOM 791 O O . GLY A 1 99 ? -11.814 -13.555 -3.940 1.00 92.62 99 GLY A O 1
ATOM 792 N N . ILE A 1 100 ? -12.736 -11.762 -2.951 1.00 95.06 100 ILE A N 1
ATOM 793 C CA . ILE A 1 100 ? -13.561 -11.368 -4.106 1.00 95.06 100 ILE A CA 1
ATOM 794 C C . ILE A 1 100 ? -12.679 -11.034 -5.314 1.00 95.06 100 ILE A C 1
ATOM 796 O O . ILE A 1 100 ? -12.934 -11.522 -6.416 1.00 95.06 100 ILE A O 1
ATOM 800 N N . LEU A 1 101 ? -11.623 -10.239 -5.112 1.00 91.50 101 LEU A N 1
ATOM 801 C CA . LEU A 1 101 ? -10.696 -9.861 -6.182 1.00 91.50 101 LEU A CA 1
ATOM 802 C C . LEU A 1 101 ? -9.967 -11.076 -6.764 1.00 91.50 101 LEU A C 1
ATOM 804 O O . LEU A 1 101 ? -9.813 -11.166 -7.982 1.00 91.50 101 LEU A O 1
ATOM 808 N N . SER A 1 102 ? -9.568 -12.026 -5.918 1.00 91.06 102 SER A N 1
ATOM 809 C CA . SER A 1 102 ? -8.907 -13.261 -6.346 1.00 91.06 102 SER A CA 1
ATOM 810 C C . SER A 1 102 ? -9.812 -14.112 -7.243 1.00 91.06 102 SER A C 1
ATOM 812 O O . SER A 1 102 ? -9.398 -14.537 -8.325 1.00 91.06 102 SER A O 1
ATOM 814 N N . VAL A 1 103 ? -11.078 -14.288 -6.847 1.00 91.56 103 VAL A N 1
ATOM 815 C CA . VAL A 1 103 ? -12.071 -15.057 -7.617 1.00 91.56 103 VAL A CA 1
ATOM 816 C C . VAL A 1 103 ? 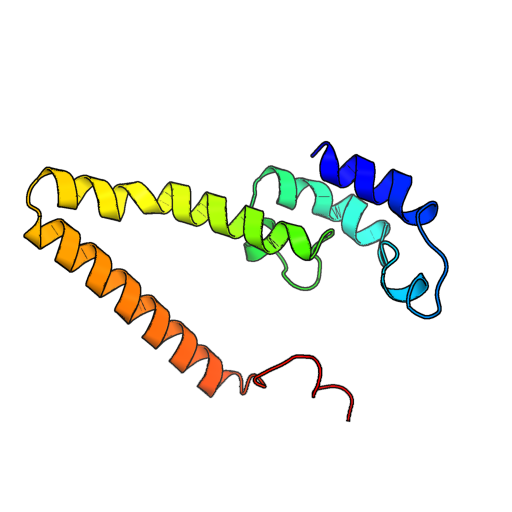-12.395 -14.373 -8.944 1.00 91.56 103 VAL A C 1
ATOM 818 O O . VAL A 1 103 ? -12.438 -15.032 -9.983 1.00 91.56 103 VAL A O 1
ATOM 821 N N . HIS A 1 104 ? -12.593 -13.053 -8.927 1.00 94.56 104 HIS A N 1
ATOM 822 C CA . HIS A 1 104 ? -12.936 -12.290 -10.125 1.00 94.56 104 HIS A CA 1
ATOM 823 C C . HIS A 1 104 ? -11.791 -12.273 -11.145 1.00 94.56 104 HIS A C 1
ATOM 825 O O . HIS A 1 104 ? -12.009 -12.500 -12.335 1.00 94.56 104 HIS A O 1
ATOM 831 N N . ASN A 1 105 ? -10.561 -12.043 -10.681 1.00 87.62 105 ASN A N 1
ATOM 832 C CA . ASN A 1 105 ? -9.406 -11.880 -11.561 1.00 87.62 105 ASN A CA 1
ATOM 833 C C . ASN A 1 105 ? -8.676 -13.198 -11.873 1.00 87.62 105 ASN A C 1
ATOM 835 O O . ASN A 1 105 ? -7.687 -13.177 -12.605 1.00 87.62 105 ASN A O 1
ATOM 839 N N . LYS A 1 106 ? -9.149 -14.336 -11.338 1.00 87.88 106 LYS A N 1
ATOM 840 C CA . LYS A 1 106 ? -8.556 -15.675 -11.519 1.00 87.88 106 LYS A CA 1
ATOM 841 C C . LYS A 1 106 ? -7.044 -15.692 -11.262 1.00 87.88 106 LYS A C 1
ATOM 843 O O . LYS A 1 106 ? -6.281 -16.306 -12.010 1.00 87.88 106 LYS A O 1
ATOM 848 N N . TRP A 1 107 ? -6.602 -14.981 -10.225 1.00 81.88 107 TRP A N 1
ATOM 849 C CA . TRP A 1 107 ? -5.183 -14.896 -9.891 1.00 81.88 107 TRP A CA 1
ATOM 850 C C . TRP A 1 107 ? -4.648 -16.264 -9.454 1.00 81.88 107 TRP A C 1
ATOM 852 O O . TRP A 1 107 ? -5.254 -16.952 -8.633 1.00 81.88 107 TRP A O 1
ATOM 862 N N . ARG A 1 108 ? -3.507 -16.671 -10.024 1.00 73.75 108 ARG A N 1
ATOM 863 C CA . ARG A 1 108 ? -2.808 -17.903 -9.635 1.00 73.75 108 ARG A CA 1
ATOM 864 C C . ARG A 1 108 ? -2.082 -17.682 -8.295 1.00 73.75 108 ARG A C 1
ATOM 866 O O . ARG A 1 108 ? -1.619 -16.571 -8.044 1.00 73.75 108 ARG A O 1
ATOM 873 N N . PRO A 1 109 ? -1.943 -18.717 -7.446 1.00 69.94 109 PRO A N 1
ATOM 874 C CA . PRO A 1 109 ? -1.351 -18.591 -6.108 1.00 69.94 109 PRO A CA 1
ATOM 875 C C . PRO A 1 109 ? 0.139 -18.204 -6.094 1.00 69.94 109 PRO A C 1
ATOM 877 O O . PRO A 1 109 ? 0.653 -17.823 -5.046 1.00 69.94 109 PRO A O 1
ATOM 880 N N . SER A 1 110 ? 0.840 -18.261 -7.230 1.00 57.28 110 SER A N 1
ATOM 881 C CA . SER A 1 110 ? 2.206 -17.752 -7.363 1.00 57.28 110 SER A CA 1
ATOM 882 C C . SER A 1 110 ? 2.523 -17.327 -8.807 1.00 57.28 110 SER A C 1
ATOM 884 O O . SER A 1 110 ? 2.045 -17.961 -9.751 1.00 57.28 110 SER A O 1
ATOM 886 N N . PRO A 1 111 ? 3.358 -16.286 -9.002 1.00 57.94 111 PRO A N 1
ATOM 887 C CA . PRO A 1 111 ? 3.831 -15.878 -10.328 1.00 57.94 111 PRO A CA 1
ATOM 888 C C . PRO A 1 111 ? 4.799 -16.890 -10.967 1.00 57.94 111 PRO A C 1
ATOM 890 O O . PRO A 1 111 ? 4.993 -16.855 -12.172 1.00 57.94 111 PRO A O 1
ATOM 893 N N . VAL A 1 112 ? 5.363 -17.823 -10.187 1.00 56.59 112 VAL A N 1
ATOM 894 C CA . VAL A 1 112 ? 6.312 -18.853 -10.660 1.00 56.59 112 VAL A CA 1
ATOM 895 C C . VAL A 1 112 ? 5.639 -19.921 -11.536 1.00 56.59 112 VAL A C 1
ATOM 897 O O . VAL A 1 112 ? 6.299 -20.546 -12.349 1.00 56.59 112 VAL A O 1
ATOM 900 N N . LEU A 1 113 ? 4.319 -20.110 -11.418 1.00 48.94 113 LEU A N 1
ATOM 901 C CA . LEU A 1 113 ? 3.540 -21.064 -12.228 1.00 48.94 113 LEU A CA 1
ATOM 902 C C . LEU A 1 113 ? 2.873 -20.395 -13.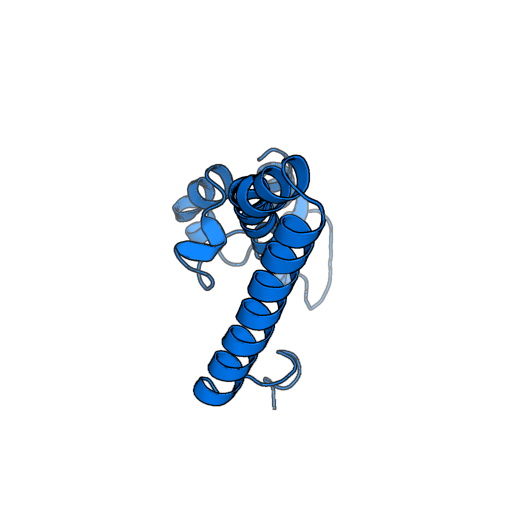449 1.00 48.94 113 LEU A C 1
ATOM 904 O O . LEU A 1 113 ? 1.855 -20.874 -13.954 1.00 48.94 113 LEU A O 1
ATOM 908 N N . ALA A 1 114 ? 3.350 -19.213 -13.851 1.00 49.53 114 ALA A N 1
ATOM 909 C CA . ALA A 1 114 ? 2.876 -18.500 -15.040 1.00 49.53 114 ALA A CA 1
ATOM 910 C C . ALA A 1 114 ? 3.740 -18.765 -16.287 1.00 49.53 114 ALA A C 1
ATOM 912 O O . ALA A 1 114 ? 3.309 -18.424 -17.385 1.00 49.53 114 ALA A O 1
ATOM 913 N N . GLU A 1 115 ? 4.909 -19.385 -16.116 1.00 44.38 115 GLU A N 1
ATOM 914 C CA . GLU A 1 115 ? 5.806 -19.828 -17.188 1.00 44.38 115 GLU A CA 1
ATOM 915 C C . GLU A 1 115 ? 5.694 -21.349 -17.380 1.00 44.38 115 GLU A C 1
ATOM 917 O O . GLU A 1 115 ? 6.659 -22.067 -17.172 1.00 44.38 115 GLU A O 1
ATOM 922 N N . ASP A 1 116 ? 4.500 -21.827 -17.737 1.00 38.59 116 ASP A N 1
ATOM 923 C CA . ASP A 1 116 ? 4.265 -23.117 -18.411 1.00 38.59 116 ASP A CA 1
ATOM 924 C C . ASP A 1 116 ? 3.078 -22.957 -19.379 1.00 38.59 116 ASP A C 1
ATOM 926 O O . ASP A 1 116 ? 2.013 -22.443 -18.940 1.00 38.59 116 ASP A O 1
#

Secondary structure (DSSP, 8-state):
-HHHHHHHHHTTTS--STTHHHHS-TTHHHHHHHHHHHHTT-HHHH-GGG-S-TTHHHHHHHHHHHHHTHHHHHHHHH-HHHHHHHHHHHHHHHHHHHHHHHHHHT--S-GGGG--

Organism: NCBI:txid1093978